Protein AF-A0A3S4JFJ1-F1 (afdb_monomer)

Solvent-accessible surface area (backbone atoms only — not comparable to full-atom values): 7070 Å² total; per-residue (Å²): 109,51,60,60,87,77,45,61,49,86,93,43,100,59,58,55,72,67,48,44,61,73,60,63,45,49,82,71,70,51,73,66,60,42,51,53,48,70,74,34,59,73,55,48,36,53,51,51,45,52,52,36,69,76,75,45,62,81,92,49,42,59,63,52,28,56,78,71,68,42,85,56,74,66,82,82,64,83,63,54,68,66,59,55,51,51,53,53,50,51,53,56,33,48,78,70,70,50,84,81,79,84,77,76,86,77,77,88,84,79,135

Sequence (111 aa):
MQKAEFCSTSGSRQPPKRELIEYNVVGGFDAVNFALVTKKRKLIDMLAQQILEAHFPTSIQEDIADEMGFDIRTSFRQRDPKFRQAVLRAYTLSMCGLRLQYAPRQRPYSP

Secondary structure (DSSP, 8-state):
-BSGGGS--TTSSS--HHHHHHTT-B----HHHHHHHHH-HHHHHHHHHHHHHHHS-TTTHHHHHHHTT-----S-----HHHHHHHHHHHHHHHTT--------PPPP--

Foldseek 3Di:
DPPPVVFDQVPHPDGDPVSCVVSVDDDDDDPVVVVVCVVCVVVVLVVLVVCCVVPHDPVCSVVVCVVVVRPNPPPPDPPDVVVVVVVVVCVVVVVVPHDDDDDPDDDDDDD

Radius of gyration: 25.77 Å; Cα contacts (8 Å, |Δi|>4): 62; chains: 1; bounding box: 65×59×56 Å

Structure (mmCIF, N/CA/C/O backbone):
data_AF-A0A3S4JFJ1-F1
#
_entry.id   AF-A0A3S4JFJ1-F1
#
loop_
_atom_site.group_PDB
_atom_site.id
_atom_site.type_symbol
_atom_site.label_atom_id
_atom_site.label_alt_id
_atom_site.label_comp_id
_atom_site.label_asym_id
_atom_site.label_entity_id
_atom_site.label_seq_id
_atom_site.pdbx_PDB_ins_code
_atom_site.Cartn_x
_atom_site.Cartn_y
_atom_site.Cartn_z
_atom_site.occupancy
_atom_site.B_iso_or_equiv
_atom_site.auth_seq_id
_atom_site.auth_comp_id
_atom_site.auth_asym_id
_atom_site.auth_atom_id
_atom_site.pdbx_PDB_model_num
ATOM 1 N N . MET A 1 1 ? 15.590 -7.451 -7.398 1.00 61.47 1 MET A N 1
ATOM 2 C CA . MET A 1 1 ? 15.437 -6.552 -8.562 1.00 61.47 1 MET A CA 1
ATOM 3 C C . MET A 1 1 ? 16.144 -7.189 -9.738 1.00 61.47 1 MET A C 1
ATOM 5 O O . MET A 1 1 ? 17.261 -7.652 -9.557 1.00 61.47 1 MET A O 1
ATOM 9 N N . GLN A 1 2 ? 15.494 -7.278 -10.894 1.00 73.38 2 GLN A N 1
ATOM 10 C CA . GLN A 1 2 ? 16.128 -7.778 -12.117 1.00 73.38 2 GLN A CA 1
ATOM 11 C C . GLN A 1 2 ? 16.459 -6.581 -13.010 1.00 73.38 2 GLN A C 1
ATOM 13 O O . GLN A 1 2 ? 15.651 -5.656 -13.090 1.00 73.38 2 GLN A O 1
ATOM 18 N N . LYS A 1 3 ? 17.617 -6.613 -13.682 1.00 76.88 3 LYS A N 1
ATOM 19 C CA . LYS A 1 3 ? 18.008 -5.652 -14.733 1.00 76.88 3 LYS A CA 1
ATOM 20 C C . LYS A 1 3 ? 18.259 -4.205 -14.280 1.00 76.88 3 LYS A C 1
ATOM 22 O O . LYS A 1 3 ? 18.410 -3.325 -15.117 1.00 76.88 3 LYS A O 1
ATOM 27 N N . ALA A 1 4 ? 18.349 -3.953 -12.974 1.00 76.62 4 ALA A N 1
ATOM 28 C CA . ALA A 1 4 ? 18.656 -2.620 -12.442 1.00 76.62 4 ALA A CA 1
ATOM 29 C C . ALA A 1 4 ? 20.083 -2.147 -12.790 1.00 76.62 4 ALA A C 1
ATOM 31 O O . ALA A 1 4 ? 20.326 -0.951 -12.877 1.00 76.62 4 ALA A O 1
ATOM 32 N N . GLU A 1 5 ? 21.006 -3.081 -13.029 1.00 82.62 5 GLU A N 1
ATOM 33 C CA . GLU A 1 5 ? 22.397 -2.821 -13.434 1.00 82.62 5 GLU A CA 1
ATOM 34 C C . GLU A 1 5 ? 22.548 -2.146 -14.805 1.00 82.62 5 GLU A C 1
ATOM 36 O O . GLU A 1 5 ? 23.590 -1.559 -15.080 1.00 82.62 5 GLU A O 1
ATOM 41 N N . PHE A 1 6 ? 21.514 -2.196 -15.651 1.00 81.69 6 PHE A N 1
ATOM 42 C CA . PHE A 1 6 ? 21.525 -1.559 -16.971 1.00 81.69 6 PHE A CA 1
ATOM 43 C C . PHE A 1 6 ? 21.118 -0.085 -16.926 1.00 81.69 6 PHE A C 1
ATOM 45 O O . PHE A 1 6 ? 21.304 0.630 -17.910 1.00 81.69 6 PHE A O 1
ATOM 52 N N . CYS A 1 7 ? 20.574 0.383 -15.801 1.00 83.38 7 CYS A N 1
ATOM 53 C CA . CYS A 1 7 ? 20.188 1.774 -15.656 1.00 83.38 7 CYS A CA 1
ATOM 54 C C . CYS A 1 7 ? 21.363 2.644 -15.208 1.00 83.38 7 CYS A C 1
ATOM 56 O O . CYS A 1 7 ? 22.049 2.355 -14.226 1.00 83.38 7 CYS A O 1
ATOM 58 N N . SER A 1 8 ? 21.543 3.767 -15.891 1.00 85.38 8 SER A N 1
ATOM 59 C CA . SER A 1 8 ? 22.462 4.814 -15.499 1.00 85.38 8 SER A CA 1
ATOM 60 C C . SER A 1 8 ? 21.896 5.589 -14.303 1.00 85.38 8 SER A C 1
ATOM 62 O O . SER A 1 8 ? 20.727 5.969 -14.251 1.00 85.38 8 SER A O 1
ATOM 64 N N . THR A 1 9 ? 22.741 5.835 -13.304 1.00 81.94 9 THR A N 1
ATOM 65 C CA . THR A 1 9 ? 22.438 6.725 -12.166 1.00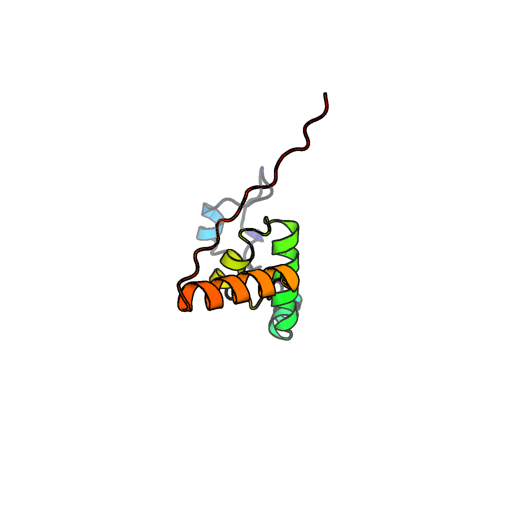 81.94 9 THR A CA 1
ATOM 66 C C . THR A 1 9 ? 23.370 7.938 -12.166 1.00 81.94 9 THR A C 1
ATOM 68 O O . THR A 1 9 ? 23.649 8.550 -11.134 1.00 81.94 9 THR A O 1
ATOM 71 N N . SER A 1 10 ? 23.922 8.271 -13.332 1.00 67.94 10 SER A N 1
ATOM 72 C CA . SER A 1 10 ? 24.873 9.361 -13.514 1.00 67.94 10 SER A CA 1
ATOM 73 C C . SER A 1 10 ? 24.162 10.694 -13.267 1.00 67.94 10 SER A C 1
ATOM 75 O O . SER A 1 10 ? 23.387 11.154 -14.098 1.00 67.94 10 SER A O 1
ATOM 77 N N . GLY A 1 11 ? 24.399 11.311 -12.107 1.00 73.44 11 GLY A N 1
ATOM 78 C CA . GLY A 1 11 ? 23.844 12.624 -11.749 1.00 73.44 11 GLY A CA 1
ATOM 79 C C . GLY A 1 11 ? 22.632 12.602 -10.812 1.00 73.44 11 GLY A C 1
ATOM 80 O O . GLY A 1 11 ? 22.233 13.661 -10.334 1.00 73.44 11 GLY A O 1
ATOM 81 N N . SER A 1 12 ? 22.066 11.435 -10.478 1.00 78.94 12 SER A N 1
ATOM 82 C CA . SER A 1 12 ? 21.011 11.331 -9.459 1.00 78.94 12 SER A CA 1
ATOM 83 C C . SER A 1 12 ? 20.948 9.933 -8.830 1.00 78.94 12 SER A C 1
ATOM 85 O O . SER A 1 12 ? 21.431 8.963 -9.402 1.00 78.94 12 SER A O 1
ATOM 87 N N . ARG A 1 13 ? 20.316 9.797 -7.655 1.00 82.88 13 ARG A N 1
ATOM 88 C CA . ARG A 1 13 ? 20.071 8.474 -7.039 1.00 82.88 13 ARG A CA 1
ATOM 89 C C . ARG A 1 13 ? 18.945 7.683 -7.723 1.00 82.88 13 ARG A C 1
ATOM 91 O O . ARG A 1 13 ? 18.662 6.566 -7.303 1.00 82.88 13 ARG A O 1
ATOM 98 N N . GLN A 1 14 ? 18.281 8.259 -8.725 1.00 84.56 14 GLN A N 1
ATOM 99 C CA . GLN A 1 14 ? 17.154 7.663 -9.436 1.00 84.56 14 GLN A CA 1
ATOM 100 C C . GLN A 1 14 ? 17.492 7.458 -10.921 1.00 84.56 14 GLN A C 1
ATOM 102 O O . GLN A 1 14 ? 17.967 8.392 -11.575 1.00 84.56 14 GLN A O 1
ATOM 107 N N . PRO A 1 15 ? 17.237 6.262 -11.473 1.00 88.69 15 PRO A N 1
ATOM 108 C CA . PRO A 1 15 ? 17.439 6.008 -12.891 1.00 88.69 15 PRO A CA 1
ATOM 109 C C . PRO A 1 15 ? 16.392 6.744 -13.753 1.00 88.69 15 PRO A C 1
ATOM 111 O O . PRO A 1 15 ? 15.250 6.932 -13.315 1.00 88.69 15 PRO A O 1
ATOM 114 N N . PRO A 1 16 ? 16.730 7.146 -14.991 1.00 90.38 16 PRO A N 1
ATOM 115 C CA . PRO A 1 16 ? 15.789 7.769 -15.916 1.00 90.38 16 PRO A CA 1
ATOM 116 C C . PRO A 1 16 ? 14.588 6.871 -16.242 1.00 90.38 16 PRO A C 1
ATOM 118 O O . PRO A 1 16 ? 14.731 5.682 -16.527 1.00 90.38 16 PRO A O 1
ATOM 121 N N . LYS A 1 17 ? 13.388 7.466 -16.329 1.00 89.88 17 LYS A N 1
ATOM 122 C CA . LYS A 1 17 ? 12.146 6.748 -16.692 1.00 89.88 17 LYS A CA 1
ATOM 123 C C . LYS A 1 17 ? 12.266 5.970 -18.007 1.00 89.88 17 LYS A C 1
ATOM 125 O O . LYS A 1 17 ? 11.712 4.882 -18.123 1.00 89.88 17 LYS A O 1
ATOM 130 N N . ARG A 1 18 ? 12.970 6.531 -18.996 1.00 92.06 18 ARG A N 1
ATOM 131 C CA . ARG A 1 18 ? 13.174 5.896 -20.306 1.00 92.06 18 ARG A CA 1
ATOM 132 C C . ARG A 1 18 ? 13.870 4.541 -20.170 1.00 92.06 18 ARG A C 1
ATOM 134 O O . ARG A 1 18 ? 13.409 3.572 -20.757 1.00 92.06 18 ARG A O 1
ATOM 141 N N . GLU A 1 19 ? 14.915 4.472 -19.356 1.00 91.25 19 GLU A N 1
ATOM 142 C CA . GLU A 1 19 ? 15.714 3.261 -19.164 1.00 91.25 19 GLU A CA 1
ATOM 143 C C . GLU A 1 19 ? 14.955 2.191 -18.376 1.00 91.25 19 GLU A C 1
ATOM 145 O O . GLU A 1 19 ? 15.046 1.009 -18.693 1.00 91.25 19 GLU A O 1
ATOM 150 N N . LEU A 1 20 ? 14.139 2.599 -17.395 1.00 91.25 20 LEU A N 1
ATOM 151 C CA . LEU A 1 20 ? 13.258 1.676 -16.670 1.00 91.25 20 LEU A CA 1
ATOM 152 C C . LEU A 1 20 ? 12.306 0.929 -17.619 1.00 91.25 20 LEU A C 1
ATOM 154 O O . LEU A 1 20 ? 12.076 -0.268 -17.441 1.00 91.25 20 LEU A O 1
ATOM 158 N N . ILE A 1 21 ? 11.777 1.630 -18.628 1.00 91.00 21 ILE A N 1
ATOM 159 C CA . ILE A 1 21 ? 10.892 1.057 -19.651 1.00 91.00 21 ILE A CA 1
ATOM 160 C C . ILE A 1 21 ? 11.697 0.201 -20.635 1.00 91.00 21 ILE A C 1
ATOM 162 O O . ILE A 1 21 ? 11.315 -0.934 -20.903 1.00 91.00 21 ILE A O 1
ATOM 166 N N . GLU A 1 22 ? 12.810 0.727 -21.150 1.00 93.44 22 GLU A N 1
ATOM 167 C CA . GLU A 1 22 ? 13.648 0.068 -22.161 1.00 93.44 22 GLU A CA 1
ATOM 168 C C . GLU A 1 22 ? 14.195 -1.277 -21.676 1.00 93.44 22 GLU A C 1
ATOM 170 O O . GLU A 1 22 ? 14.100 -2.284 -22.378 1.00 93.44 22 GLU A O 1
ATOM 175 N N . TYR A 1 23 ? 14.684 -1.326 -20.437 1.00 91.31 23 TYR A N 1
ATOM 176 C CA . TYR A 1 23 ? 15.203 -2.558 -19.850 1.00 91.31 23 TYR A CA 1
ATOM 177 C C . TYR A 1 23 ? 14.128 -3.408 -19.170 1.00 91.31 23 TYR A C 1
ATOM 179 O O . TYR A 1 23 ? 14.433 -4.504 -18.691 1.00 91.31 23 TYR A O 1
ATOM 187 N N . ASN A 1 24 ? 12.871 -2.952 -19.161 1.00 89.19 24 ASN A N 1
ATOM 188 C CA . ASN A 1 24 ? 11.760 -3.596 -18.465 1.00 89.19 24 ASN A CA 1
ATOM 189 C C . ASN A 1 24 ? 12.151 -3.964 -17.022 1.00 89.19 24 ASN A C 1
ATOM 191 O O . ASN A 1 24 ? 12.121 -5.132 -16.616 1.00 89.19 24 ASN A O 1
ATOM 195 N N . VAL A 1 25 ? 12.632 -2.963 -16.284 1.00 89.31 25 VAL A N 1
ATOM 196 C CA . VAL A 1 25 ? 13.128 -3.144 -14.919 1.00 89.31 25 VAL A CA 1
ATOM 197 C C . VAL A 1 25 ? 11.956 -3.440 -13.994 1.00 89.31 25 VAL A C 1
ATOM 199 O O . VAL A 1 25 ? 10.983 -2.689 -13.940 1.00 89.31 25 VAL A O 1
ATOM 202 N N . VAL A 1 26 ? 12.074 -4.519 -13.220 1.00 87.31 26 VAL A N 1
ATOM 203 C CA . VAL A 1 26 ? 11.054 -4.925 -12.246 1.00 87.31 26 VAL A CA 1
ATOM 204 C C . VAL A 1 26 ? 11.556 -4.662 -10.828 1.00 87.31 26 VAL A C 1
ATOM 206 O O . VAL A 1 26 ? 12.585 -5.200 -10.393 1.00 87.31 26 VAL A O 1
ATOM 209 N N . GLY A 1 27 ? 10.806 -3.827 -10.109 1.00 87.88 27 GLY A N 1
ATOM 210 C CA . GLY A 1 27 ? 11.003 -3.523 -8.694 1.00 87.88 27 GLY A CA 1
ATOM 211 C C . GLY A 1 27 ? 10.154 -4.407 -7.778 1.00 87.88 27 GLY A C 1
ATOM 212 O O . GLY A 1 27 ? 9.200 -5.047 -8.211 1.00 87.88 27 GLY A O 1
ATOM 213 N N . GLY A 1 28 ? 10.511 -4.442 -6.497 1.00 89.19 28 GLY A N 1
ATOM 214 C CA . GLY A 1 28 ? 9.776 -5.177 -5.471 1.00 89.19 28 GLY A CA 1
ATOM 215 C C . GLY A 1 28 ? 10.640 -5.472 -4.250 1.00 89.19 28 GLY A C 1
ATOM 216 O O . GLY A 1 28 ? 11.833 -5.157 -4.233 1.00 89.19 28 GLY A O 1
ATOM 217 N N . PHE A 1 29 ? 10.033 -6.099 -3.244 1.00 90.25 29 PHE A N 1
ATOM 218 C CA . PHE A 1 29 ? 10.761 -6.658 -2.106 1.00 90.25 29 PHE A CA 1
ATOM 219 C C . PHE A 1 29 ? 11.723 -7.762 -2.568 1.00 90.25 29 PHE A C 1
ATOM 221 O O . PHE A 1 29 ? 11.470 -8.455 -3.557 1.00 90.25 29 PHE A O 1
ATOM 228 N N . ASP A 1 30 ? 12.831 -7.949 -1.850 1.00 90.94 30 ASP A N 1
ATOM 229 C CA . ASP A 1 30 ? 13.647 -9.150 -2.013 1.00 90.94 30 ASP A CA 1
ATOM 230 C C . ASP A 1 30 ? 12.862 -10.401 -1.593 1.00 90.94 30 ASP A C 1
ATOM 232 O O . ASP A 1 30 ? 11.853 -10.329 -0.888 1.00 90.94 30 ASP A O 1
ATOM 236 N N . ALA A 1 31 ? 13.333 -11.569 -2.028 1.00 90.12 31 ALA A N 1
ATOM 237 C CA . ALA A 1 31 ? 12.619 -12.824 -1.827 1.00 90.12 31 ALA A CA 1
ATOM 238 C C . ALA A 1 31 ? 12.362 -13.147 -0.344 1.00 90.12 31 ALA A C 1
ATOM 240 O O . ALA A 1 31 ? 11.322 -13.721 -0.018 1.00 90.12 31 ALA A O 1
ATOM 241 N N . VAL A 1 32 ? 13.280 -12.769 0.553 1.00 92.25 32 VAL A N 1
ATOM 242 C CA . VAL A 1 32 ? 13.172 -13.065 1.986 1.00 92.25 32 VAL A CA 1
ATOM 243 C C . VAL A 1 32 ? 12.090 -12.197 2.613 1.00 92.25 32 VAL A C 1
ATOM 245 O O . VAL A 1 32 ? 11.177 -12.718 3.260 1.00 92.25 32 VAL A O 1
ATOM 248 N N . ASN A 1 33 ? 12.150 -10.889 2.375 1.00 92.00 33 ASN A N 1
ATOM 249 C CA . ASN A 1 33 ? 11.167 -9.951 2.904 1.00 92.00 33 ASN A CA 1
ATOM 250 C C . ASN A 1 33 ? 9.790 -10.165 2.278 1.00 92.00 33 ASN A C 1
ATOM 252 O O . ASN A 1 33 ? 8.795 -10.186 2.998 1.00 92.00 33 ASN A O 1
ATOM 256 N N . PHE A 1 34 ? 9.719 -10.431 0.972 1.00 91.44 34 PHE A N 1
ATOM 257 C CA . PHE A 1 34 ? 8.463 -10.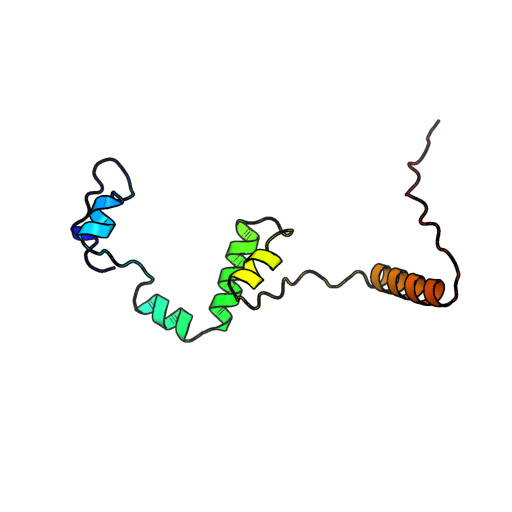788 0.321 1.00 91.44 34 PHE A CA 1
ATOM 258 C C . PHE A 1 34 ? 7.835 -12.017 0.988 1.00 91.44 34 PHE A C 1
ATOM 260 O O . PHE A 1 34 ? 6.704 -11.947 1.463 1.00 91.44 34 PHE A O 1
ATOM 267 N N . ALA A 1 35 ? 8.594 -13.109 1.140 1.00 92.69 35 ALA A N 1
ATOM 268 C CA . ALA A 1 35 ? 8.098 -14.326 1.777 1.00 92.69 35 ALA A CA 1
ATOM 269 C C . ALA A 1 35 ? 7.655 -14.105 3.234 1.00 92.69 35 ALA A C 1
ATOM 271 O O . ALA A 1 35 ? 6.668 -14.702 3.674 1.00 92.69 35 ALA A O 1
ATOM 272 N N . LEU A 1 36 ? 8.360 -13.258 3.990 1.00 91.31 36 LEU A N 1
ATOM 273 C CA . LEU A 1 36 ? 7.995 -12.913 5.364 1.00 91.31 36 LEU A CA 1
ATOM 274 C C . LEU A 1 36 ? 6.633 -12.215 5.421 1.00 91.31 36 LEU A C 1
ATOM 276 O O . LEU A 1 36 ? 5.768 -12.606 6.211 1.00 91.31 36 LEU A O 1
ATOM 280 N N . VAL A 1 37 ? 6.448 -11.206 4.573 1.00 89.50 37 VAL A N 1
ATOM 281 C CA . VAL A 1 37 ? 5.247 -10.371 4.544 1.00 89.50 37 VAL A CA 1
ATOM 282 C C . VAL A 1 37 ? 4.050 -11.172 4.013 1.00 89.50 37 VAL A C 1
ATOM 284 O O . VAL A 1 37 ? 2.966 -11.108 4.589 1.00 89.50 37 VAL A O 1
ATOM 287 N N . THR A 1 38 ? 4.244 -12.037 3.008 1.00 88.38 38 THR A N 1
ATOM 288 C CA . THR A 1 38 ? 3.173 -12.911 2.492 1.00 88.38 38 THR A CA 1
ATOM 289 C C . THR A 1 38 ? 2.731 -13.968 3.510 1.00 88.38 38 THR A C 1
ATOM 291 O O . THR A 1 38 ? 1.542 -14.271 3.606 1.00 88.38 38 THR A O 1
ATOM 294 N N . LYS A 1 39 ? 3.657 -14.530 4.303 1.00 91.50 39 LYS A N 1
ATOM 295 C CA . LYS A 1 39 ? 3.324 -15.542 5.326 1.00 91.50 39 LYS A CA 1
ATOM 296 C C . LYS A 1 39 ? 2.587 -14.962 6.530 1.00 91.50 39 LYS A C 1
ATOM 298 O O . LYS A 1 39 ? 1.866 -15.687 7.212 1.00 91.50 39 LYS A O 1
ATOM 303 N N . LYS A 1 40 ? 2.783 -13.679 6.828 1.00 88.75 40 LYS A N 1
ATOM 304 C CA . LYS A 1 40 ? 2.261 -13.036 8.036 1.00 88.75 40 LYS A CA 1
ATOM 305 C C . LYS A 1 40 ? 1.408 -11.829 7.668 1.00 88.75 40 LYS A C 1
ATOM 307 O O . LYS A 1 40 ? 1.818 -10.694 7.875 1.00 88.75 40 LYS A O 1
ATOM 312 N N . ARG A 1 41 ? 0.181 -12.082 7.207 1.00 82.25 41 ARG A N 1
ATOM 313 C CA . ARG A 1 41 ? -0.782 -11.033 6.822 1.00 82.25 41 ARG A CA 1
ATOM 314 C C . ARG A 1 41 ? -0.953 -9.932 7.876 1.00 82.25 41 ARG A C 1
ATOM 316 O O . ARG A 1 41 ? -0.907 -8.766 7.529 1.00 82.25 41 ARG A O 1
ATOM 323 N N . LYS A 1 42 ? -1.003 -10.290 9.165 1.00 83.94 42 LYS A N 1
ATOM 324 C CA . LYS A 1 42 ? -1.092 -9.317 10.273 1.00 83.94 42 LYS A CA 1
ATOM 325 C C . LYS A 1 42 ? 0.083 -8.330 10.348 1.00 83.94 42 LYS A C 1
ATOM 327 O O . LYS A 1 42 ? -0.070 -7.257 10.918 1.00 83.94 42 LYS A O 1
ATOM 332 N N . LEU A 1 43 ? 1.260 -8.685 9.821 1.00 86.75 43 LEU A N 1
ATOM 333 C CA . LEU A 1 43 ? 2.385 -7.748 9.748 1.00 86.75 43 LEU A CA 1
ATOM 334 C C . LEU A 1 43 ? 2.142 -6.653 8.710 1.00 86.75 43 LEU A C 1
ATOM 336 O O . LEU A 1 43 ? 2.655 -5.557 8.892 1.00 86.75 43 LEU A O 1
ATOM 340 N N . ILE A 1 44 ? 1.375 -6.934 7.653 1.00 89.31 44 ILE A N 1
ATOM 341 C CA . ILE A 1 44 ? 1.047 -5.950 6.617 1.00 89.31 44 ILE A CA 1
ATOM 342 C C . ILE A 1 44 ? 0.228 -4.821 7.232 1.00 89.31 44 ILE A C 1
ATOM 344 O O . ILE A 1 44 ? 0.630 -3.669 7.120 1.00 89.31 44 ILE A O 1
ATOM 348 N N . ASP A 1 45 ? -0.848 -5.158 7.947 1.00 87.38 45 ASP A N 1
ATOM 349 C CA . ASP A 1 45 ? -1.727 -4.160 8.568 1.00 87.38 45 ASP A CA 1
ATOM 350 C C . ASP A 1 45 ? -0.968 -3.315 9.601 1.00 87.38 45 ASP A C 1
ATOM 352 O O . ASP A 1 45 ? -1.102 -2.095 9.642 1.00 87.38 45 ASP A O 1
ATOM 356 N N . MET A 1 46 ? -0.088 -3.946 10.386 1.00 88.25 46 MET A N 1
ATOM 357 C CA . MET A 1 46 ? 0.754 -3.246 11.359 1.00 88.25 46 MET A CA 1
ATOM 358 C C . MET A 1 46 ? 1.761 -2.296 10.690 1.00 88.25 46 MET A C 1
ATOM 360 O O . MET A 1 46 ? 1.948 -1.174 11.156 1.00 88.25 46 MET A O 1
ATOM 364 N N . LEU A 1 47 ? 2.417 -2.726 9.607 1.00 91.31 47 LEU A N 1
ATOM 365 C CA . LEU A 1 47 ? 3.355 -1.882 8.859 1.00 91.31 47 LEU A CA 1
ATOM 366 C C . LEU A 1 47 ? 2.632 -0.713 8.190 1.00 91.31 47 LEU A C 1
ATOM 368 O O . LEU A 1 47 ? 3.106 0.419 8.248 1.00 91.31 47 LEU A O 1
ATOM 372 N N . ALA A 1 48 ? 1.476 -0.980 7.586 1.00 90.81 48 ALA A N 1
ATOM 373 C CA . ALA A 1 48 ? 0.654 0.043 6.966 1.00 90.81 48 ALA A CA 1
ATOM 374 C C . ALA A 1 48 ? 0.187 1.073 8.007 1.00 90.81 48 ALA A C 1
ATOM 376 O O . ALA A 1 48 ? 0.328 2.270 7.770 1.00 90.81 48 ALA A O 1
ATOM 377 N N . GLN A 1 49 ? -0.237 0.633 9.198 1.00 89.06 49 GLN A N 1
ATOM 378 C CA . GLN A 1 49 ? -0.582 1.533 10.301 1.00 89.06 49 GLN A CA 1
ATOM 379 C C . GLN A 1 49 ? 0.600 2.423 10.713 1.00 89.06 49 GLN A C 1
ATOM 381 O O . GLN A 1 49 ? 0.435 3.635 10.822 1.00 89.06 49 GLN A O 1
ATOM 386 N N . GLN A 1 50 ? 1.800 1.858 10.887 1.00 91.12 50 GLN A N 1
ATOM 387 C CA . GLN A 1 50 ? 2.991 2.636 11.254 1.00 91.12 50 GLN A CA 1
ATOM 388 C C . GLN A 1 50 ? 3.340 3.704 10.209 1.00 91.12 50 GLN A C 1
ATOM 390 O O . GLN A 1 50 ? 3.683 4.830 10.564 1.00 91.12 50 GLN A O 1
ATOM 395 N N . ILE A 1 51 ? 3.235 3.368 8.920 1.00 93.31 51 ILE A N 1
ATOM 396 C CA . ILE A 1 51 ? 3.492 4.307 7.820 1.00 93.31 51 ILE A CA 1
ATOM 397 C C . ILE A 1 51 ? 2.437 5.419 7.809 1.00 93.31 51 ILE A C 1
ATOM 399 O O . ILE A 1 51 ? 2.783 6.594 7.668 1.00 93.31 51 ILE A O 1
ATOM 403 N N . LEU A 1 52 ? 1.162 5.060 7.977 1.00 91.38 52 LEU A N 1
ATOM 404 C CA . LEU A 1 52 ? 0.062 6.020 8.023 1.00 91.38 52 LEU A CA 1
ATOM 405 C C . LEU A 1 52 ? 0.214 7.000 9.188 1.00 91.38 52 LEU A C 1
ATOM 407 O O . LEU A 1 52 ? 0.111 8.208 8.981 1.00 91.38 52 LEU A O 1
ATOM 411 N N . GLU A 1 53 ? 0.525 6.501 10.383 1.00 89.94 53 GLU A N 1
ATOM 412 C CA . GLU A 1 53 ? 0.726 7.321 11.581 1.00 89.94 53 GLU A CA 1
ATOM 413 C C . GLU A 1 53 ? 1.949 8.244 11.476 1.00 89.94 53 GLU A C 1
ATOM 415 O O . GLU A 1 53 ? 1.902 9.375 11.960 1.00 89.94 53 GLU A O 1
ATOM 420 N N . ALA A 1 54 ? 3.031 7.795 10.831 1.00 94.25 54 ALA A N 1
ATOM 421 C CA . ALA A 1 54 ? 4.268 8.567 10.715 1.00 94.25 54 ALA A CA 1
ATOM 422 C C . ALA A 1 54 ? 4.226 9.660 9.635 1.00 94.25 54 ALA A C 1
ATOM 424 O O . ALA A 1 54 ? 4.922 10.670 9.759 1.00 94.25 54 ALA A O 1
ATOM 425 N N . HIS A 1 55 ? 3.454 9.459 8.563 1.00 95.38 55 HIS A N 1
ATOM 426 C CA . HIS A 1 55 ? 3.552 10.292 7.360 1.00 95.38 55 HIS A CA 1
ATOM 427 C C . HIS A 1 55 ? 2.262 11.012 6.968 1.00 95.38 55 HIS A C 1
ATOM 429 O O . HIS A 1 55 ? 2.326 11.950 6.172 1.00 95.38 55 HIS A O 1
ATOM 435 N N . PHE A 1 56 ? 1.109 10.623 7.518 1.00 90.94 56 PHE A N 1
ATOM 436 C CA . PHE A 1 56 ? -0.184 11.178 7.124 1.00 90.94 56 PHE A CA 1
ATOM 437 C C . PHE A 1 56 ? -0.965 11.703 8.336 1.00 90.94 56 PHE A C 1
ATOM 439 O O . PHE A 1 56 ? -0.929 11.099 9.408 1.00 90.94 56 PHE A O 1
ATOM 446 N N . PRO A 1 57 ? -1.704 12.819 8.204 1.00 89.31 57 PRO A N 1
ATOM 447 C CA . PRO A 1 57 ? -2.573 13.306 9.267 1.00 89.31 57 PRO A CA 1
ATOM 448 C C . PRO A 1 57 ? -3.746 12.350 9.507 1.00 89.31 57 PRO A C 1
ATOM 450 O O . PRO A 1 57 ? -4.307 11.785 8.571 1.00 89.31 57 PRO A O 1
ATOM 453 N N . THR A 1 58 ? -4.179 12.237 10.764 1.00 84.69 58 THR A N 1
ATOM 454 C CA . THR A 1 58 ? -5.253 11.322 11.201 1.00 84.69 58 THR A CA 1
ATOM 455 C C . THR A 1 58 ? -6.576 11.488 10.456 1.00 84.69 58 THR A C 1
ATOM 457 O O . THR A 1 58 ? -7.360 10.548 10.406 1.00 84.69 58 THR A O 1
ATOM 460 N N . SER A 1 59 ? -6.831 12.654 9.859 1.00 85.00 59 SER A N 1
ATOM 461 C CA . SER A 1 59 ? -8.055 12.932 9.106 1.00 85.00 59 SER A CA 1
ATOM 462 C C . SER A 1 59 ? -8.191 12.151 7.800 1.00 85.00 59 SER A C 1
ATOM 464 O O . SER A 1 59 ? -9.307 12.059 7.315 1.00 85.00 59 SER A O 1
ATOM 466 N N . ILE A 1 60 ? -7.092 11.646 7.225 1.00 87.56 60 ILE A N 1
ATOM 467 C CA . ILE A 1 60 ? -7.102 10.949 5.922 1.00 87.56 60 ILE A CA 1
ATOM 468 C C . ILE A 1 60 ? -6.613 9.500 6.003 1.00 87.56 60 ILE A C 1
ATOM 470 O O . ILE A 1 60 ? -6.615 8.792 5.003 1.00 87.56 60 ILE A O 1
ATOM 474 N N . GL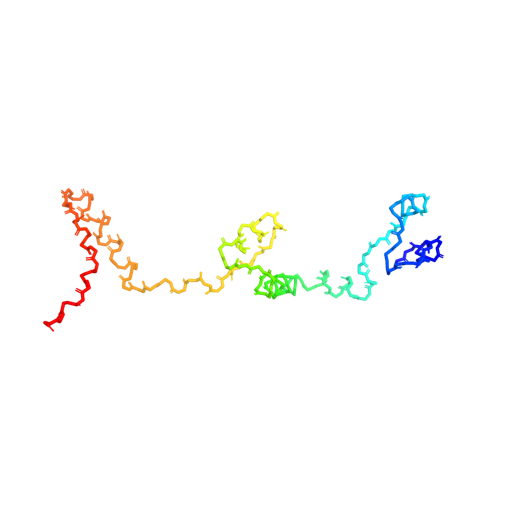N A 1 61 ? -6.146 9.052 7.171 1.00 88.62 61 GLN A N 1
ATOM 475 C CA . GLN A 1 61 ? -5.566 7.714 7.319 1.00 88.62 61 GLN A CA 1
ATOM 476 C C . GLN A 1 61 ? -6.592 6.605 7.049 1.00 88.62 61 GLN A C 1
ATOM 478 O O . GLN A 1 61 ? -6.231 5.602 6.447 1.00 88.62 61 GLN A O 1
ATOM 483 N N . GLU A 1 62 ? -7.846 6.791 7.476 1.00 86.50 62 GLU A N 1
ATOM 484 C CA . GLU A 1 62 ? -8.940 5.828 7.264 1.00 86.50 62 GLU A CA 1
ATOM 485 C C . GLU A 1 62 ? -9.274 5.703 5.771 1.00 86.50 62 GLU A C 1
ATOM 487 O O . GLU A 1 62 ? -9.230 4.602 5.234 1.00 86.50 62 GLU A O 1
ATOM 492 N N . ASP A 1 63 ? -9.438 6.832 5.073 1.00 89.44 63 ASP A N 1
ATOM 493 C CA . ASP A 1 63 ? -9.703 6.850 3.628 1.00 89.44 63 ASP A CA 1
ATOM 494 C C . ASP A 1 63 ? -8.588 6.154 2.824 1.00 89.44 63 ASP A C 1
ATOM 496 O O . ASP A 1 63 ? -8.854 5.386 1.902 1.00 89.44 63 ASP A O 1
ATOM 500 N N . ILE A 1 64 ? -7.319 6.393 3.184 1.00 91.19 64 ILE A N 1
ATOM 501 C CA . ILE A 1 64 ? -6.174 5.748 2.521 1.00 91.19 64 ILE A CA 1
ATOM 502 C C . ILE A 1 64 ? -6.136 4.247 2.834 1.00 91.19 64 ILE A C 1
ATOM 504 O O . ILE A 1 64 ? -5.823 3.448 1.950 1.00 91.19 64 ILE A O 1
ATOM 508 N N . ALA A 1 65 ? -6.407 3.854 4.082 1.00 90.06 65 ALA A N 1
ATOM 509 C CA . ALA A 1 65 ? -6.419 2.450 4.481 1.00 90.06 65 ALA A CA 1
ATOM 510 C C . ALA A 1 65 ? -7.490 1.663 3.718 1.00 90.06 65 ALA A C 1
ATOM 512 O O . ALA A 1 65 ? -7.184 0.590 3.193 1.00 90.06 65 ALA A O 1
ATOM 513 N N . ASP A 1 66 ? -8.691 2.229 3.598 1.00 89.06 66 ASP A N 1
ATOM 514 C CA . ASP A 1 66 ? -9.821 1.625 2.895 1.00 89.06 66 ASP A CA 1
ATOM 515 C C . ASP A 1 66 ? -9.545 1.478 1.392 1.00 89.06 66 ASP A C 1
ATOM 517 O O . ASP A 1 66 ? -9.707 0.385 0.845 1.00 89.06 66 ASP A O 1
ATOM 521 N N . GLU A 1 67 ? -9.048 2.531 0.732 1.00 93.56 67 GLU A N 1
ATOM 522 C CA . GLU A 1 67 ? -8.715 2.500 -0.704 1.00 93.56 67 GLU A CA 1
ATOM 523 C C . GLU A 1 67 ? -7.617 1.467 -1.019 1.00 93.56 67 GLU A C 1
ATOM 525 O O . GLU A 1 67 ? -7.637 0.799 -2.053 1.00 93.56 67 GLU A O 1
ATOM 530 N N . MET A 1 68 ? -6.660 1.297 -0.102 1.00 89.94 68 MET A N 1
ATOM 531 C CA . MET A 1 68 ? -5.565 0.330 -0.233 1.00 89.94 68 MET A CA 1
ATOM 532 C C . MET A 1 68 ? -5.942 -1.082 0.249 1.00 89.94 68 MET A C 1
ATOM 534 O O . MET A 1 68 ? -5.156 -2.018 0.077 1.00 89.94 68 MET A O 1
ATOM 538 N N . GLY A 1 69 ? -7.130 -1.256 0.838 1.00 87.81 69 GLY A N 1
ATOM 539 C CA . GLY A 1 69 ? -7.639 -2.535 1.330 1.00 87.81 69 GLY A CA 1
ATOM 540 C C . GLY A 1 69 ? -6.943 -3.061 2.590 1.00 87.81 69 GLY A C 1
ATOM 541 O O . GLY A 1 69 ? -6.875 -4.279 2.779 1.00 87.81 69 GLY A O 1
ATOM 542 N N . PHE A 1 70 ? -6.403 -2.180 3.436 1.00 87.38 70 PHE A N 1
ATOM 543 C CA . PHE A 1 70 ? -5.834 -2.565 4.728 1.00 87.38 70 PHE A CA 1
ATOM 544 C C . PHE A 1 70 ? -6.913 -2.555 5.822 1.00 87.38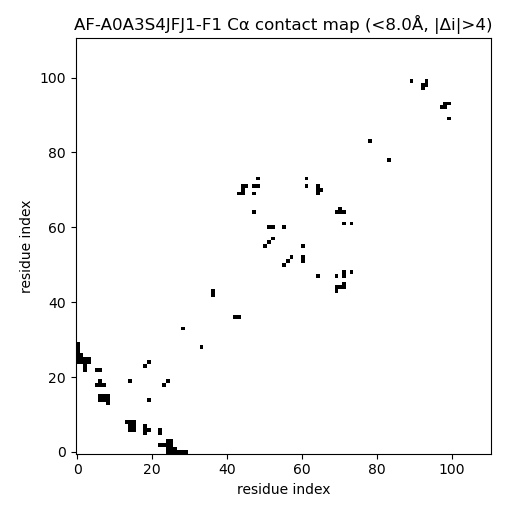 70 PHE A C 1
ATOM 546 O O . PHE A 1 70 ? -7.609 -1.559 5.990 1.00 87.38 70 PHE A O 1
ATOM 553 N N . ASP A 1 71 ? -7.009 -3.617 6.634 1.00 78.50 71 ASP A N 1
ATOM 554 C CA . ASP A 1 71 ? -7.908 -3.654 7.809 1.00 78.50 71 ASP A CA 1
ATOM 555 C C . ASP A 1 71 ? -7.249 -2.926 8.992 1.00 78.50 71 ASP A C 1
ATOM 557 O O . ASP A 1 71 ? -6.959 -3.494 10.050 1.00 78.50 71 ASP A O 1
ATOM 561 N N . ILE A 1 72 ? -6.940 -1.644 8.787 1.00 75.75 72 ILE A N 1
ATOM 562 C CA . ILE A 1 72 ? -6.367 -0.788 9.821 1.00 75.75 72 ILE A CA 1
ATOM 563 C C . ILE A 1 72 ? -7.531 -0.221 10.599 1.00 75.75 72 ILE A C 1
ATOM 565 O O . ILE A 1 72 ? -8.066 0.850 10.321 1.00 75.75 72 ILE A O 1
ATOM 569 N N . ARG A 1 73 ? -7.905 -0.950 11.645 1.00 64.94 73 ARG A N 1
ATOM 570 C CA . ARG A 1 73 ? -8.722 -0.382 12.708 1.00 64.94 73 ARG A CA 1
ATOM 571 C C . ARG A 1 73 ? -7.862 0.656 13.395 1.00 64.94 73 ARG A C 1
ATOM 573 O O . ARG A 1 73 ? -7.126 0.319 14.323 1.00 64.94 73 ARG A O 1
ATOM 580 N N . THR A 1 74 ? -7.930 1.903 12.933 1.00 56.06 74 THR A N 1
ATOM 581 C CA . THR A 1 74 ? -7.366 3.012 13.690 1.00 56.06 74 THR A CA 1
ATOM 582 C C . THR A 1 74 ? -7.906 2.854 15.108 1.00 56.06 74 THR A C 1
ATOM 584 O O . THR A 1 74 ? -9.111 2.821 15.366 1.00 56.06 74 THR A O 1
ATOM 587 N N . SER A 1 75 ? -7.003 2.659 16.063 1.00 50.44 75 SER A N 1
ATOM 588 C CA . SER A 1 75 ? -7.327 2.471 17.480 1.00 50.44 75 SER A CA 1
ATOM 589 C C . SER A 1 75 ? -8.049 3.696 18.072 1.00 50.44 75 SER A C 1
ATOM 591 O O . SER A 1 75 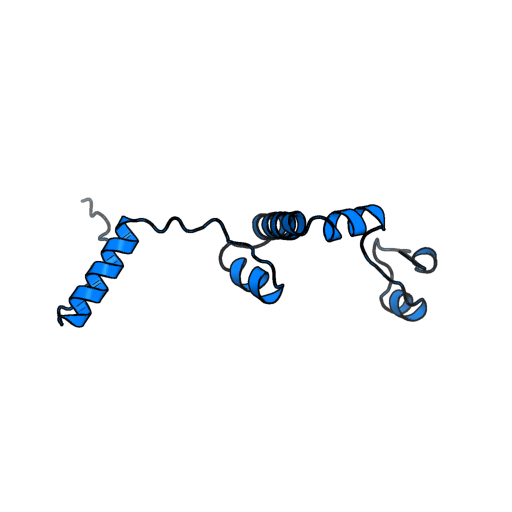? -8.487 3.699 19.224 1.00 50.44 75 SER A O 1
ATOM 593 N N . PHE A 1 76 ? -8.288 4.722 17.258 1.00 54.50 76 PHE A N 1
ATOM 594 C CA . PHE A 1 76 ? -9.113 5.871 17.542 1.00 54.50 76 PHE A CA 1
ATOM 595 C C . PHE A 1 76 ? -10.579 5.598 17.220 1.00 54.50 76 PHE A C 1
ATOM 597 O O . PHE A 1 76 ? -11.131 5.998 16.201 1.00 54.50 76 PHE A O 1
ATOM 604 N N . ARG A 1 77 ? -11.258 5.044 18.218 1.00 51.75 77 ARG A N 1
ATOM 605 C CA . ARG A 1 77 ? -12.217 5.833 19.003 1.00 51.75 77 ARG A CA 1
ATOM 606 C C . ARG A 1 77 ? -12.796 4.908 20.064 1.00 51.75 77 ARG A C 1
ATOM 608 O O . ARG A 1 77 ? -13.893 4.365 19.909 1.00 51.75 77 ARG A O 1
ATOM 615 N N . GLN A 1 78 ? -12.147 4.857 21.228 1.00 49.59 78 GLN A N 1
ATOM 616 C CA . GLN A 1 78 ? -12.947 4.827 22.448 1.00 49.59 78 GLN A CA 1
ATOM 617 C C . GLN A 1 78 ? -13.721 6.153 22.447 1.00 49.59 78 GLN A C 1
ATOM 619 O O . GLN A 1 78 ? -13.236 7.185 22.902 1.00 49.59 78 GLN A O 1
ATOM 624 N N . ARG A 1 79 ? -14.868 6.171 21.750 1.00 57.66 79 ARG A N 1
ATOM 625 C CA . ARG A 1 79 ? -15.734 7.348 21.666 1.00 57.66 79 ARG A CA 1
ATOM 626 C C . ARG A 1 79 ? -16.013 7.751 23.100 1.00 57.66 79 ARG A C 1
ATOM 628 O O . ARG A 1 79 ? -16.402 6.878 23.877 1.00 57.66 79 ARG A O 1
ATOM 635 N N . ASP A 1 80 ? -15.815 9.026 23.430 1.00 72.31 80 ASP A N 1
ATOM 636 C CA . ASP A 1 80 ? -16.099 9.523 24.773 1.00 72.31 80 ASP A CA 1
ATOM 637 C C . ASP A 1 80 ? -17.496 9.012 25.188 1.00 72.31 80 ASP A C 1
ATOM 639 O O . ASP A 1 80 ? -18.486 9.325 24.509 1.00 72.31 80 ASP A O 1
ATOM 643 N N . PRO A 1 81 ? -17.599 8.184 26.246 1.00 74.12 81 PRO A N 1
ATOM 644 C CA . PRO A 1 81 ? -18.869 7.620 26.684 1.00 74.12 81 PRO A CA 1
ATOM 645 C C . PRO A 1 81 ? -19.918 8.706 26.941 1.00 74.12 81 PRO A C 1
ATOM 647 O O . PRO A 1 81 ? -21.106 8.493 26.685 1.00 74.12 81 PRO A O 1
ATOM 650 N N . LYS A 1 82 ? -19.478 9.893 27.382 1.00 78.62 82 LYS A N 1
ATOM 651 C CA . LYS A 1 82 ? -20.336 11.057 27.606 1.00 78.62 82 LYS A CA 1
ATOM 652 C C . LYS A 1 82 ? -20.844 11.634 26.289 1.00 78.62 82 LYS A C 1
ATOM 654 O O . LYS A 1 82 ? -22.038 11.909 26.182 1.00 78.62 82 LYS A O 1
ATOM 659 N N . PHE A 1 83 ? -19.986 11.753 25.273 1.00 79.00 83 PHE A N 1
ATOM 660 C CA . PHE A 1 83 ? -20.394 12.187 23.931 1.00 79.00 83 PHE A CA 1
ATOM 661 C C . PHE A 1 83 ? -21.374 11.193 23.298 1.00 79.00 83 PHE A C 1
ATOM 663 O O . PHE A 1 83 ? -22.424 11.592 22.797 1.00 79.00 83 PHE A O 1
ATOM 670 N N . ARG A 1 84 ? -21.093 9.887 23.400 1.00 80.69 84 ARG A N 1
ATOM 671 C CA . ARG A 1 84 ? -22.001 8.834 22.922 1.00 80.69 84 ARG A CA 1
ATOM 672 C C . ARG A 1 84 ? -23.370 8.927 23.604 1.00 80.69 84 ARG A C 1
ATOM 674 O O . ARG A 1 84 ? -24.383 8.885 22.912 1.00 80.69 84 ARG A O 1
ATOM 681 N N . GLN A 1 85 ? -23.419 9.087 24.930 1.00 82.19 85 GLN A N 1
ATOM 682 C CA . GLN A 1 85 ? -24.689 9.27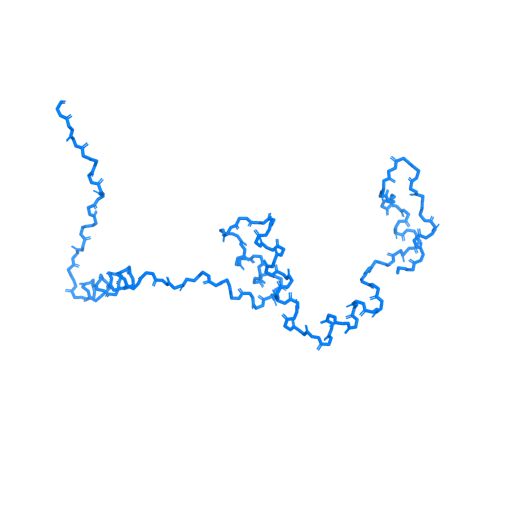3 25.641 1.00 82.19 85 GLN A CA 1
ATOM 683 C C . GLN A 1 85 ? -25.412 10.566 25.247 1.00 82.19 85 GLN A C 1
ATOM 685 O O . GLN A 1 85 ? -26.635 10.558 25.149 1.00 82.19 85 GLN A O 1
ATOM 690 N N . ALA A 1 86 ? -24.692 11.671 25.034 1.00 82.00 86 ALA A N 1
ATOM 691 C CA . ALA A 1 86 ? -25.292 12.936 24.617 1.00 82.00 86 ALA A CA 1
ATOM 692 C C . ALA A 1 86 ? -25.957 12.823 23.236 1.00 82.00 86 ALA A C 1
ATOM 694 O O . ALA A 1 86 ? -27.102 13.240 23.082 1.00 82.00 86 ALA A O 1
ATOM 695 N N . VAL A 1 87 ? -25.288 12.186 22.268 1.00 82.88 87 VAL A N 1
ATOM 696 C CA . VAL A 1 87 ? -25.843 11.930 20.928 1.00 82.88 87 VAL A CA 1
ATOM 697 C C . VAL A 1 87 ? -27.054 10.998 20.998 1.00 82.88 87 VAL A C 1
ATOM 699 O O . VAL A 1 87 ? -28.082 11.289 20.394 1.00 82.88 87 VAL A O 1
ATOM 702 N N . LEU A 1 88 ? -26.967 9.905 21.767 1.00 81.06 88 LEU A N 1
ATOM 703 C CA . LEU A 1 88 ? -28.083 8.969 21.933 1.00 81.06 88 LEU A CA 1
ATOM 704 C C . LEU A 1 88 ? -29.303 9.641 22.567 1.00 81.06 88 LEU A C 1
ATOM 706 O O . LEU A 1 88 ? -30.407 9.461 22.059 1.00 81.06 88 LEU A O 1
ATOM 710 N N . ARG A 1 89 ? -29.103 10.452 23.619 1.00 78.06 89 ARG A N 1
ATOM 711 C CA . ARG A 1 89 ? -30.166 11.267 24.230 1.00 78.06 89 ARG A CA 1
ATOM 712 C C . ARG A 1 89 ? -30.761 12.260 23.235 1.00 78.06 89 ARG A C 1
ATOM 714 O O . ARG A 1 89 ? -31.975 12.354 23.141 1.00 78.06 89 ARG A O 1
ATOM 721 N N . ALA A 1 90 ? -29.934 12.968 22.468 1.00 76.94 90 ALA A N 1
ATOM 722 C CA . ALA A 1 90 ? -30.411 13.902 21.451 1.00 76.94 90 ALA A CA 1
ATOM 723 C C . ALA A 1 90 ? -31.289 13.218 20.397 1.00 76.94 90 ALA A C 1
ATOM 725 O O 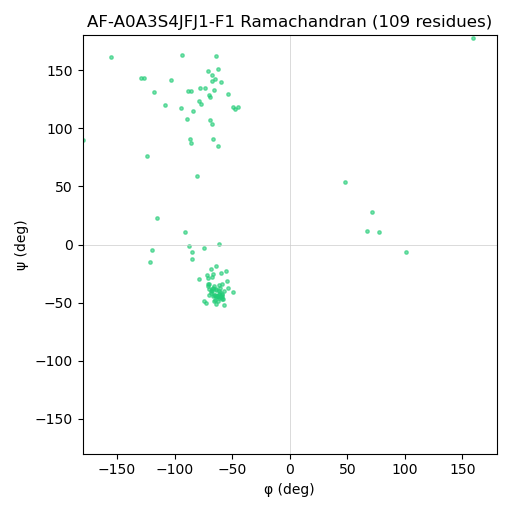. ALA A 1 90 ? -32.351 13.733 20.067 1.00 76.94 90 ALA A O 1
ATOM 726 N N . TYR A 1 91 ? -30.881 12.037 19.929 1.00 75.62 91 TYR A N 1
ATOM 727 C CA . TYR A 1 91 ? -31.629 11.268 18.938 1.00 75.62 91 TYR A CA 1
ATOM 728 C C . TYR A 1 91 ? -32.958 10.721 19.487 1.00 75.62 91 TYR A C 1
ATOM 730 O O . TYR A 1 91 ? -33.982 10.762 18.806 1.00 75.62 91 TYR A O 1
ATOM 738 N N . THR A 1 92 ? -32.980 10.252 20.743 1.00 70.50 92 THR A N 1
ATOM 739 C CA . THR A 1 92 ? -34.237 9.819 21.390 1.00 70.50 92 THR A CA 1
ATOM 740 C C . THR A 1 92 ? -35.181 10.993 21.629 1.00 70.50 92 THR A C 1
ATOM 742 O O . THR A 1 92 ? -36.383 10.870 21.419 1.00 70.50 92 THR A O 1
ATOM 745 N N . LEU A 1 93 ? -34.646 12.154 22.010 1.00 66.31 93 LEU A N 1
ATOM 746 C CA . LEU A 1 93 ? -35.434 13.367 22.214 1.00 66.31 93 LEU A CA 1
ATOM 747 C C . LEU A 1 93 ? -35.958 13.953 20.899 1.00 66.31 93 LEU A C 1
ATOM 749 O O . LEU A 1 93 ? -37.076 14.460 20.878 1.00 66.31 93 LEU A O 1
ATOM 753 N N . SER A 1 94 ? -35.208 13.840 19.798 1.00 59.91 94 SER A N 1
ATOM 754 C CA . SER A 1 94 ? -35.657 14.307 18.483 1.00 59.91 94 SER A CA 1
ATOM 755 C C . SER A 1 94 ? -36.766 13.437 17.897 1.00 59.91 94 SER A C 1
ATOM 757 O O . SER A 1 94 ? -37.672 13.969 17.263 1.00 59.91 94 SER A O 1
ATOM 759 N N . MET A 1 95 ? -36.744 12.123 18.151 1.00 62.91 95 MET A N 1
ATOM 760 C CA . MET A 1 95 ? -37.851 11.224 17.789 1.00 62.91 95 MET A CA 1
ATOM 761 C C . MET A 1 95 ? -39.119 11.498 18.612 1.00 62.91 95 MET A C 1
ATOM 763 O O . MET A 1 95 ? -40.224 11.312 18.114 1.00 62.91 95 MET A O 1
ATOM 767 N N . CYS A 1 96 ? -38.968 12.015 19.835 1.00 62.94 96 CYS A N 1
ATOM 768 C CA . CYS A 1 96 ? -40.069 12.504 20.670 1.00 62.94 96 CYS A CA 1
ATOM 769 C C . CYS A 1 96 ? -40.377 14.008 20.476 1.00 62.94 96 CYS A C 1
ATOM 771 O O . CYS A 1 96 ? -41.148 14.575 21.246 1.00 62.94 96 CYS A O 1
ATOM 773 N N . GLY A 1 97 ? -39.809 14.670 19.459 1.00 56.22 97 GLY A N 1
ATOM 774 C CA . GLY A 1 97 ? -40.158 16.045 19.079 1.00 56.22 97 GLY A CA 1
ATOM 775 C C . GLY A 1 97 ? -39.580 17.171 19.949 1.00 56.22 97 GLY A C 1
ATOM 776 O O . GLY A 1 97 ? -39.972 18.324 19.770 1.00 56.22 97 GLY A O 1
ATOM 777 N N . LEU A 1 98 ? -38.635 16.903 20.859 1.00 56.59 98 LEU A N 1
ATOM 778 C CA . LEU A 1 98 ? -38.021 17.950 21.683 1.00 56.59 98 LEU A CA 1
ATOM 779 C C . LEU A 1 98 ? -36.713 18.467 21.057 1.00 56.59 98 LEU A C 1
ATOM 781 O O . LEU A 1 98 ? -35.738 17.734 20.886 1.00 56.59 98 LEU A O 1
ATOM 785 N N . ARG A 1 99 ? -36.689 19.758 20.708 1.00 50.44 99 ARG A N 1
ATOM 786 C CA . ARG A 1 99 ? -35.593 20.414 19.976 1.00 50.44 99 ARG A CA 1
ATOM 787 C C . ARG A 1 99 ? -34.477 20.852 20.934 1.00 50.44 99 ARG A C 1
ATOM 789 O O . ARG A 1 99 ? -34.681 21.743 21.754 1.00 50.44 99 ARG A O 1
ATOM 796 N N . LEU A 1 100 ? -33.286 20.263 20.815 1.00 56.28 100 LEU A N 1
ATOM 797 C CA . LEU A 1 100 ? -32.106 20.698 21.570 1.00 56.28 100 LEU A CA 1
ATOM 798 C C . LEU A 1 100 ? -31.484 21.943 20.929 1.00 56.28 100 LEU A C 1
ATOM 800 O O . LEU A 1 100 ? -31.086 21.916 19.765 1.00 56.28 100 LEU A O 1
ATOM 804 N N . GLN A 1 101 ? -31.352 23.019 21.702 1.00 56.84 101 GLN A N 1
ATOM 805 C CA . GLN A 1 101 ? -30.489 24.145 21.351 1.00 56.84 101 GLN A CA 1
ATOM 806 C C . GLN A 1 101 ? -29.095 23.867 21.920 1.00 56.84 101 GLN A C 1
ATOM 808 O O . GLN A 1 101 ? -28.886 23.892 23.131 1.00 56.84 101 GLN A O 1
ATOM 813 N N . TYR A 1 102 ? -28.137 23.555 21.049 1.00 49.88 102 TYR A N 1
ATOM 814 C CA . TYR A 1 102 ? -26.726 23.502 21.422 1.00 49.88 102 TYR A CA 1
ATOM 815 C C . TYR A 1 102 ? -26.246 24.936 21.698 1.00 49.88 102 TYR A C 1
ATOM 817 O O . TYR A 1 102 ? -26.085 25.722 20.769 1.00 49.88 102 TYR A O 1
ATOM 825 N N . ALA A 1 103 ? -26.029 25.291 22.966 1.00 46.31 103 ALA A N 1
ATOM 826 C CA . ALA A 1 103 ? -25.398 26.558 23.325 1.00 46.31 103 ALA A CA 1
ATOM 827 C C . ALA A 1 103 ? -23.873 26.454 23.102 1.00 46.31 103 ALA A C 1
ATOM 829 O O . ALA A 1 103 ? -23.238 25.579 23.703 1.00 46.31 103 ALA A O 1
ATOM 830 N N . PRO A 1 104 ? -23.248 27.297 22.256 1.00 46.12 104 PRO A N 1
ATOM 831 C CA . PRO A 1 104 ? -21.794 27.342 22.156 1.00 46.12 104 PRO A CA 1
ATOM 832 C C . PRO A 1 104 ? -21.193 27.836 23.479 1.00 46.12 104 PRO A C 1
ATOM 834 O O . PRO A 1 104 ? -21.749 28.713 24.139 1.00 46.12 104 PRO A O 1
ATOM 837 N N . ARG A 1 105 ? -20.049 27.250 23.867 1.00 46.06 105 ARG A N 1
ATOM 838 C CA . ARG A 1 105 ? -19.265 27.632 25.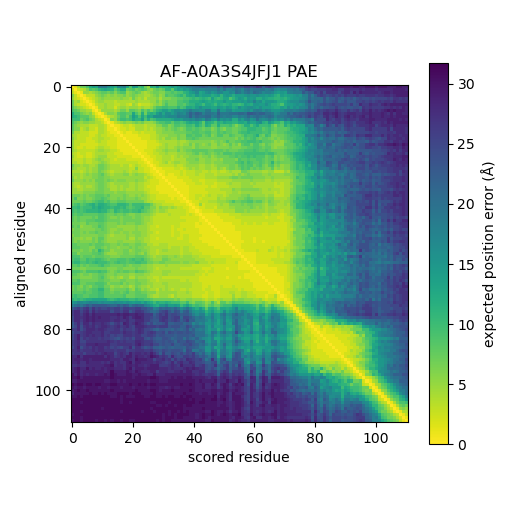052 1.00 46.06 105 ARG A CA 1
ATOM 839 C C . ARG A 1 105 ? -19.133 29.156 25.141 1.00 46.06 105 ARG A C 1
ATOM 841 O O . ARG A 1 105 ? -18.513 29.766 24.272 1.00 46.06 105 ARG A O 1
ATOM 848 N N . GLN A 1 106 ? -19.662 29.750 26.209 1.00 43.12 106 GLN A N 1
ATOM 849 C CA . GLN A 1 106 ? -19.355 31.135 26.547 1.00 43.12 106 GLN A CA 1
ATOM 850 C C . GLN A 1 106 ? -17.871 31.252 26.916 1.00 43.12 106 GLN A C 1
ATOM 852 O O . GLN A 1 106 ? -17.348 30.439 27.682 1.00 43.12 106 GLN A O 1
ATOM 857 N N . ARG A 1 107 ? -17.185 32.253 26.350 1.00 45.50 107 ARG A N 1
ATOM 858 C CA . ARG A 1 107 ? -15.888 32.705 26.868 1.00 45.50 107 ARG A CA 1
ATOM 859 C C . ARG A 1 107 ? -16.111 33.350 28.240 1.00 45.50 107 ARG A C 1
ATOM 861 O O . ARG A 1 107 ? -17.095 34.075 28.380 1.00 45.50 107 ARG A O 1
ATOM 868 N N . PRO A 1 108 ? -15.227 33.137 29.228 1.00 49.16 108 PRO A N 1
ATOM 869 C CA . PRO A 1 108 ? -15.348 33.840 30.492 1.00 49.16 108 PRO A CA 1
ATOM 870 C C . PRO A 1 108 ? -15.035 35.328 30.281 1.00 49.16 108 PRO A C 1
ATOM 872 O O . PRO A 1 108 ? -14.006 35.683 29.707 1.00 49.16 108 PRO A O 1
ATOM 875 N N . TYR A 1 109 ? -15.966 36.1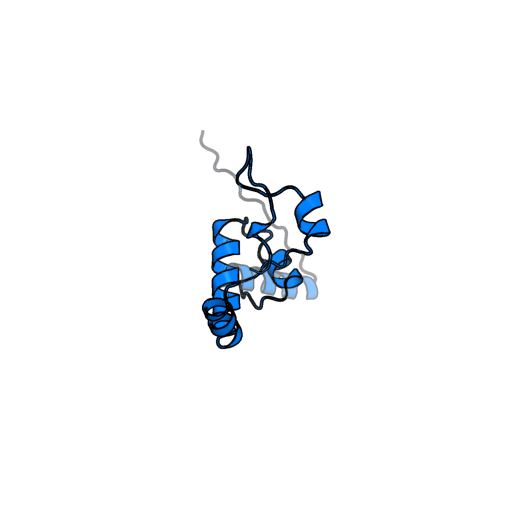72 30.717 1.00 39.25 109 TYR A N 1
ATOM 876 C CA . TYR A 1 109 ? -15.795 37.610 30.891 1.00 39.25 109 TYR A CA 1
ATOM 877 C C . TYR A 1 109 ? -15.010 37.834 32.191 1.00 39.25 109 TYR A C 1
ATOM 879 O O . TYR A 1 109 ? -15.347 37.222 33.205 1.00 39.25 109 TYR A O 1
ATOM 887 N N . SER A 1 110 ? -14.010 38.712 32.170 1.00 35.91 110 SER A N 1
ATOM 888 C CA . SER A 1 110 ? -13.438 39.316 33.379 1.00 35.91 110 SER A CA 1
ATOM 889 C C . SER A 1 110 ? -13.388 40.839 33.195 1.00 35.91 110 SER A C 1
ATOM 891 O O . SER A 1 110 ? -13.192 41.271 32.056 1.00 35.91 110 SER A O 1
ATOM 893 N N . PRO A 1 111 ? -13.636 41.612 34.271 1.00 59.38 111 PRO A N 1
ATOM 894 C CA . PRO A 1 111 ? -13.820 43.066 34.250 1.00 59.38 111 PRO A CA 1
ATOM 895 C C . PRO A 1 111 ? -12.545 43.858 33.951 1.00 59.38 111 PRO A C 1
ATOM 897 O O . PRO A 1 111 ? -11.440 43.343 34.240 1.00 59.38 111 PRO A O 1
#

Organism: Salmonella enterica I (NCBI:txid59201)

Mean predicted aligned error: 14.52 Å

pLDDT: mean 78.02, std 15.56, range [35.91, 95.38]